Protein AF-A0A933FD52-F1 (afdb_monomer)

Mean predicted aligned error: 8.02 Å

Structure (mmCIF, N/CA/C/O backbone):
data_AF-A0A933FD52-F1
#
_entry.id   AF-A0A933FD52-F1
#
loop_
_atom_site.group_PDB
_atom_site.id
_atom_site.type_symbol
_atom_site.label_atom_id
_atom_site.label_alt_id
_atom_site.label_comp_id
_atom_site.label_asym_id
_atom_site.label_entity_id
_atom_site.label_seq_id
_atom_site.pdbx_PDB_ins_code
_atom_site.Cartn_x
_atom_site.Cartn_y
_atom_site.Cartn_z
_atom_site.occupancy
_atom_site.B_iso_or_equiv
_atom_site.auth_seq_id
_atom_site.auth_comp_id
_atom_site.auth_asym_id
_atom_site.auth_atom_id
_atom_site.pdbx_PDB_model_num
ATOM 1 N N . GLN A 1 1 ? -28.818 7.961 -0.096 1.00 90.31 1 GLN A N 1
ATOM 2 C CA . GLN A 1 1 ? -28.043 6.710 -0.164 1.00 90.31 1 GLN A CA 1
ATOM 3 C C . GLN A 1 1 ? -26.718 6.831 0.591 1.00 90.31 1 GLN A C 1
ATOM 5 O O . GLN A 1 1 ? -26.741 6.512 1.767 1.00 90.31 1 GLN A O 1
ATOM 10 N N . ILE A 1 2 ? -25.639 7.417 0.041 1.00 95.81 2 ILE A N 1
ATOM 11 C CA . ILE A 1 2 ? -24.339 7.556 0.753 1.00 95.81 2 ILE A CA 1
ATOM 12 C C . ILE A 1 2 ? -24.470 8.200 2.143 1.00 95.81 2 ILE A C 1
ATOM 14 O O . ILE A 1 2 ? -24.023 7.631 3.127 1.00 95.81 2 ILE A O 1
ATOM 18 N N . LEU A 1 3 ? -25.159 9.338 2.279 1.00 97.31 3 LEU A N 1
ATOM 19 C CA . LEU A 1 3 ? -25.301 9.985 3.596 1.00 97.31 3 LEU A CA 1
ATOM 20 C C . LEU A 1 3 ? -25.997 9.091 4.636 1.00 97.31 3 LEU A C 1
ATOM 22 O O . LEU A 1 3 ? -25.670 9.156 5.815 1.00 97.31 3 LEU A O 1
ATOM 26 N N . GLN A 1 4 ? -26.932 8.245 4.200 1.00 97.50 4 GLN A N 1
ATOM 27 C CA . GLN A 1 4 ? -27.626 7.301 5.079 1.00 97.50 4 GLN A CA 1
ATOM 28 C C . GLN A 1 4 ? -26.711 6.137 5.466 1.00 97.50 4 GLN A C 1
ATOM 30 O O . GLN A 1 4 ? -26.714 5.730 6.621 1.00 97.50 4 GLN A O 1
ATOM 35 N N . GLU A 1 5 ? -25.897 5.643 4.531 1.00 97.38 5 GLU A N 1
ATOM 36 C CA . GLU A 1 5 ? -24.882 4.618 4.796 1.00 97.38 5 GLU A CA 1
ATOM 37 C C . GLU A 1 5 ? -23.852 5.120 5.814 1.00 97.38 5 GLU A C 1
ATOM 39 O O . GLU A 1 5 ? -23.593 4.450 6.810 1.00 97.38 5 GLU A O 1
ATOM 44 N N . TYR A 1 6 ? -23.332 6.337 5.633 1.00 97.38 6 TYR A N 1
ATOM 45 C CA . TYR A 1 6 ? -22.403 6.947 6.586 1.00 97.38 6 TYR A CA 1
ATOM 46 C C . TYR A 1 6 ? -23.059 7.220 7.941 1.00 97.38 6 TYR A C 1
ATOM 48 O O . TYR A 1 6 ? -22.447 6.944 8.969 1.00 97.38 6 TYR A O 1
ATOM 56 N N . ALA A 1 7 ? -24.302 7.709 7.969 1.00 97.81 7 ALA A N 1
ATOM 57 C CA . ALA A 1 7 ? -25.032 7.900 9.221 1.00 97.81 7 ALA A CA 1
ATOM 58 C C . ALA A 1 7 ? -25.222 6.572 9.972 1.00 97.81 7 ALA A C 1
ATOM 60 O O . ALA A 1 7 ? -25.000 6.516 11.181 1.00 97.81 7 ALA A O 1
ATOM 61 N N . LEU A 1 8 ? -25.567 5.495 9.259 1.00 97.75 8 LEU A N 1
ATOM 62 C CA . LEU A 1 8 ? -25.697 4.156 9.829 1.00 97.75 8 LEU A CA 1
ATOM 63 C C . LEU A 1 8 ? -24.354 3.633 10.357 1.00 97.75 8 LEU A C 1
ATOM 65 O O . LEU A 1 8 ? -24.294 3.145 11.482 1.00 97.75 8 LEU A O 1
ATOM 69 N N . LEU A 1 9 ? -23.272 3.768 9.587 1.00 97.06 9 LEU A N 1
ATOM 70 C CA . LEU A 1 9 ? -21.931 3.354 10.011 1.00 97.06 9 LEU A CA 1
ATOM 71 C C . LEU A 1 9 ? -21.472 4.113 11.258 1.00 97.06 9 LEU A C 1
ATOM 73 O O . LEU A 1 9 ? -20.986 3.494 12.202 1.00 97.06 9 LEU A O 1
ATOM 77 N N . ILE A 1 10 ? -21.671 5.432 11.296 1.00 97.38 10 ILE A N 1
ATOM 78 C CA . ILE A 1 10 ? -21.353 6.262 12.463 1.00 97.38 10 ILE A CA 1
ATOM 79 C C . ILE A 1 10 ? -22.179 5.820 13.672 1.00 97.38 10 ILE A C 1
ATOM 81 O O . ILE A 1 10 ? -21.624 5.685 14.760 1.00 97.38 10 ILE A O 1
ATOM 85 N N . ALA A 1 11 ? -23.475 5.553 13.494 1.00 97.75 11 ALA A N 1
ATOM 86 C CA . ALA A 1 11 ? -24.337 5.085 14.576 1.00 97.75 11 ALA A CA 1
ATOM 87 C C . ALA A 1 11 ? -23.877 3.726 15.130 1.00 97.75 11 ALA A C 1
ATOM 89 O O . ALA A 1 11 ? -23.787 3.563 16.345 1.00 97.75 11 ALA A O 1
ATOM 90 N N . ILE A 1 12 ? -23.528 2.772 14.259 1.00 96.75 12 ILE A N 1
ATOM 91 C CA . ILE A 1 12 ? -23.026 1.448 14.658 1.00 96.75 12 ILE A CA 1
ATOM 92 C C . ILE A 1 12 ? -21.689 1.577 15.393 1.00 96.75 12 ILE A C 1
ATOM 94 O O . ILE A 1 12 ? -21.542 1.049 16.495 1.00 96.75 12 ILE A O 1
ATOM 98 N N . ILE A 1 13 ? -20.723 2.298 14.816 1.00 94.81 13 ILE A N 1
ATOM 99 C CA . ILE A 1 13 ? -19.400 2.498 15.422 1.00 94.81 13 ILE A CA 1
ATOM 100 C C . ILE A 1 13 ? -19.536 3.215 16.768 1.00 94.81 13 ILE A C 1
ATOM 102 O O . ILE A 1 13 ? -18.923 2.796 17.746 1.00 94.81 13 ILE A O 1
ATOM 106 N N . GLY A 1 14 ? -20.371 4.255 16.839 1.00 95.62 14 GLY A N 1
ATOM 107 C CA . GLY A 1 14 ? -20.645 4.997 18.066 1.00 95.62 14 GLY A CA 1
ATOM 108 C C . GLY A 1 14 ? -21.283 4.130 19.150 1.00 95.62 14 GLY A C 1
ATOM 109 O O . GLY A 1 14 ? -20.853 4.186 20.299 1.00 95.62 14 GLY A O 1
ATOM 110 N N . ALA A 1 15 ? -22.251 3.281 18.793 1.00 95.88 15 ALA A N 1
ATOM 111 C CA . ALA A 1 15 ? -22.880 2.350 19.727 1.00 95.88 15 ALA A CA 1
ATOM 112 C C . ALA A 1 15 ? -21.881 1.316 20.267 1.00 95.88 15 ALA A C 1
ATOM 114 O O . ALA A 1 15 ? -21.815 1.101 21.474 1.00 95.88 15 ALA A O 1
ATOM 115 N N . VAL A 1 16 ? -21.058 0.717 19.398 1.00 93.00 16 VAL A N 1
ATOM 116 C CA . VAL A 1 16 ? -19.999 -0.219 19.816 1.00 93.00 16 VAL A CA 1
ATOM 117 C C . VAL A 1 16 ? -18.982 0.479 20.719 1.00 93.00 16 VAL A C 1
ATOM 119 O O . VAL A 1 16 ? -18.606 -0.065 21.756 1.00 93.00 16 VAL A O 1
ATOM 122 N N . ALA A 1 17 ? -18.568 1.697 20.365 1.00 94.12 17 ALA A N 1
ATOM 123 C CA . ALA A 1 17 ? -17.621 2.470 21.158 1.00 94.12 17 ALA A CA 1
ATOM 124 C C . ALA A 1 17 ? -18.180 2.835 22.541 1.00 94.12 17 ALA A C 1
ATOM 126 O O . ALA A 1 17 ? -17.458 2.739 23.527 1.00 94.12 17 ALA A O 1
ATOM 127 N N . ALA A 1 18 ? -19.466 3.186 22.640 1.00 95.25 18 ALA A N 1
ATOM 128 C CA . ALA A 1 18 ? -20.113 3.520 23.910 1.00 95.25 18 ALA A CA 1
ATOM 129 C C . ALA A 1 18 ? -20.199 2.334 24.889 1.00 95.25 18 ALA A C 1
ATOM 131 O O . ALA A 1 18 ? -20.282 2.543 26.098 1.00 95.25 18 ALA A O 1
ATOM 132 N N . LEU A 1 19 ? -20.173 1.098 24.380 1.00 95.50 19 LEU A N 1
ATOM 133 C CA . LEU A 1 19 ? -20.205 -0.126 25.188 1.00 95.50 19 LEU A CA 1
ATOM 134 C C . LEU A 1 19 ? -18.807 -0.616 25.600 1.00 95.50 19 LEU A C 1
ATOM 136 O O . LEU A 1 19 ? -18.690 -1.471 26.478 1.00 95.50 19 LEU A O 1
ATOM 140 N N . ALA A 1 20 ? -17.745 -0.104 24.974 1.00 94.94 20 ALA A N 1
ATOM 141 C CA . ALA A 1 20 ? -16.377 -0.534 25.225 1.00 94.94 20 ALA A CA 1
ATOM 142 C C . ALA A 1 20 ? -15.689 0.354 26.282 1.00 94.94 20 ALA A C 1
ATOM 144 O O . ALA A 1 20 ? -15.811 1.580 26.240 1.00 94.94 20 ALA A O 1
ATOM 145 N N . PRO A 1 21 ? -14.887 -0.218 27.201 1.00 96.75 21 PRO A N 1
ATOM 146 C CA . PRO A 1 21 ? -14.047 0.581 28.085 1.00 96.75 21 PRO A CA 1
ATOM 147 C C . PRO A 1 21 ? -13.081 1.457 27.283 1.00 96.75 21 PRO A C 1
ATOM 149 O O . PRO A 1 21 ? -12.473 0.999 26.312 1.00 96.75 21 PRO A O 1
ATOM 152 N N . PHE A 1 22 ? -12.860 2.696 27.730 1.00 95.12 22 PHE A N 1
ATOM 153 C CA . PHE A 1 22 ? -11.949 3.618 27.046 1.00 95.12 22 PHE A CA 1
ATOM 154 C C . PHE A 1 22 ? -10.532 3.048 26.885 1.00 95.12 22 PHE A C 1
ATOM 156 O O . PHE A 1 22 ? -9.900 3.254 25.854 1.00 95.12 22 PHE A O 1
ATOM 163 N N . SER A 1 23 ? -10.042 2.277 27.859 1.00 96.75 23 SER A N 1
ATOM 164 C CA . SER A 1 23 ? -8.740 1.605 27.767 1.00 96.75 23 SER A CA 1
ATOM 165 C C . SER A 1 23 ? -8.668 0.613 26.601 1.00 96.75 23 SER A C 1
ATOM 167 O O . SER A 1 23 ? -7.638 0.536 25.932 1.00 96.75 23 SER A O 1
ATOM 169 N N . VAL A 1 24 ? -9.759 -0.101 26.308 1.00 96.06 24 VAL A N 1
ATOM 170 C CA . VAL A 1 24 ? -9.851 -1.025 25.168 1.00 96.06 24 VAL A CA 1
ATOM 171 C C . VAL A 1 24 ? -9.877 -0.238 23.863 1.00 96.06 24 VAL A C 1
ATOM 173 O O . VAL A 1 24 ? -9.103 -0.543 22.958 1.00 96.06 24 VAL A O 1
ATOM 176 N N . LEU A 1 25 ? -10.687 0.825 23.784 1.00 95.31 25 LEU A N 1
ATOM 177 C CA . LEU A 1 25 ? -10.697 1.716 22.619 1.00 95.31 25 LEU A CA 1
ATOM 178 C C . LEU A 1 25 ? -9.311 2.303 22.351 1.00 95.31 25 LEU A C 1
ATOM 180 O O . LEU A 1 25 ? -8.841 2.297 21.217 1.00 95.31 25 LEU A O 1
ATOM 184 N N . LEU A 1 26 ? -8.622 2.762 23.393 1.00 95.56 26 LEU A N 1
ATOM 185 C CA . LEU A 1 26 ? -7.299 3.353 23.267 1.00 95.56 26 LEU A CA 1
ATOM 186 C C . LEU A 1 26 ? -6.264 2.342 22.756 1.00 95.56 26 LEU A C 1
ATOM 188 O O . LEU A 1 26 ? -5.531 2.638 21.815 1.00 95.56 26 LEU A O 1
ATOM 192 N N . THR A 1 27 ? -6.206 1.154 23.360 1.00 96.38 27 THR A N 1
ATOM 193 C CA . THR A 1 27 ? -5.134 0.172 23.115 1.00 96.38 27 THR A CA 1
ATOM 194 C C . THR A 1 27 ? -5.357 -0.714 21.895 1.00 96.38 27 THR A C 1
ATOM 196 O O . THR A 1 27 ? -4.389 -1.061 21.225 1.00 96.38 27 THR A O 1
ATOM 199 N N . VAL A 1 28 ? -6.606 -1.063 21.582 1.00 94.50 28 VAL A N 1
ATOM 200 C CA . VAL A 1 28 ? -6.944 -1.975 20.477 1.00 94.50 28 VAL A CA 1
ATOM 201 C C . VAL A 1 28 ? -7.359 -1.216 19.219 1.00 94.50 28 VAL A C 1
ATOM 203 O O . VAL A 1 28 ? -7.175 -1.723 18.116 1.00 94.50 28 VAL A O 1
ATOM 206 N N . TRP A 1 29 ? -7.884 0.005 19.356 1.00 92.94 29 TRP A N 1
ATOM 207 C CA . TRP A 1 29 ? -8.371 0.776 18.213 1.00 92.94 29 TRP A CA 1
ATOM 208 C C . TRP A 1 29 ? -7.499 1.992 17.919 1.00 92.94 29 TRP A C 1
ATOM 210 O O . TRP A 1 29 ? -6.859 2.043 16.873 1.00 92.94 29 TRP A O 1
ATOM 220 N N . ILE A 1 30 ? -7.451 2.970 18.825 1.00 94.44 30 ILE A N 1
ATOM 221 C CA . ILE A 1 30 ? -6.856 4.285 18.553 1.00 94.44 30 ILE A CA 1
ATOM 222 C C . ILE A 1 30 ? -5.352 4.162 18.296 1.00 94.44 30 ILE A C 1
ATOM 224 O O . ILE A 1 30 ? -4.871 4.638 17.270 1.00 94.44 30 ILE A O 1
ATOM 228 N N . LEU A 1 31 ? -4.602 3.507 19.189 1.00 96.31 31 LEU A N 1
ATOM 229 C CA . LEU A 1 31 ? -3.154 3.361 19.028 1.00 96.31 31 LEU A CA 1
ATOM 230 C C . LEU A 1 31 ? -2.787 2.557 17.765 1.00 96.31 31 LEU A C 1
ATOM 232 O O . LEU A 1 31 ? -2.002 3.073 16.964 1.00 96.31 31 LEU A O 1
ATOM 236 N N . PRO A 1 32 ? -3.367 1.367 17.501 1.00 95.25 32 PRO A N 1
ATOM 237 C CA . PRO A 1 32 ? -3.116 0.650 16.253 1.00 95.25 32 PRO A CA 1
ATOM 238 C C . PRO A 1 32 ? -3.502 1.446 15.006 1.00 95.25 32 PRO A C 1
ATOM 240 O O . PRO A 1 32 ? -2.771 1.402 14.021 1.00 95.25 32 PRO A O 1
ATOM 243 N N . LEU A 1 33 ? -4.595 2.215 15.045 1.00 94.88 33 LEU A N 1
ATOM 244 C CA . LEU A 1 33 ? -5.022 3.053 13.925 1.00 94.88 33 LEU A CA 1
ATOM 245 C C . LEU A 1 33 ? -4.015 4.169 13.630 1.00 94.88 33 LEU A C 1
ATOM 247 O O . LEU A 1 33 ? -3.681 4.384 12.468 1.00 94.88 33 LEU A O 1
ATOM 251 N N . LEU A 1 34 ? -3.483 4.841 14.654 1.00 95.44 34 LEU A N 1
ATOM 252 C CA . LEU A 1 34 ? -2.444 5.858 14.471 1.00 95.44 34 LEU A CA 1
ATOM 253 C C . LEU A 1 34 ? -1.182 5.266 13.839 1.00 95.44 34 LEU A C 1
ATOM 255 O O . LEU A 1 34 ? -0.624 5.859 12.915 1.00 95.44 34 LEU A O 1
ATOM 259 N N . VAL A 1 35 ? -0.765 4.085 14.300 1.00 94.00 35 VAL A N 1
ATOM 260 C CA . VAL A 1 35 ? 0.390 3.364 13.753 1.00 94.00 35 VAL A CA 1
ATOM 261 C C . VAL A 1 35 ? 0.130 2.950 12.301 1.00 94.00 35 VAL A C 1
ATOM 263 O O . VAL A 1 35 ? 0.918 3.283 11.416 1.00 94.00 35 VAL A O 1
ATOM 266 N N . ALA A 1 36 ? -0.997 2.289 12.027 1.00 91.81 36 ALA A N 1
ATOM 267 C CA . ALA A 1 36 ? -1.386 1.853 10.686 1.00 91.81 36 ALA A CA 1
ATOM 268 C C . ALA A 1 36 ? -1.526 3.027 9.703 1.00 91.81 36 ALA A C 1
ATOM 270 O O . ALA A 1 36 ? -1.132 2.908 8.540 1.00 91.81 36 ALA A O 1
ATOM 271 N N . ALA A 1 37 ? -2.021 4.178 10.168 1.00 93.94 37 ALA A N 1
ATOM 272 C CA . ALA A 1 37 ? -2.092 5.398 9.374 1.00 93.94 37 ALA A CA 1
ATOM 273 C C . ALA A 1 37 ? -0.698 5.869 8.937 1.00 93.94 37 ALA A C 1
ATOM 275 O O . ALA A 1 37 ? -0.510 6.190 7.765 1.00 93.94 37 ALA A O 1
ATOM 276 N N . GLN A 1 38 ? 0.307 5.836 9.823 1.00 92.44 38 GLN A N 1
ATOM 277 C CA . GLN A 1 38 ? 1.670 6.224 9.439 1.00 92.44 38 GLN A CA 1
ATOM 278 C C . GLN A 1 38 ? 2.281 5.256 8.424 1.00 92.44 38 GLN A C 1
ATOM 280 O O . GLN A 1 38 ? 2.868 5.700 7.438 1.00 92.44 38 GLN A O 1
ATOM 285 N N . PHE A 1 39 ? 2.096 3.945 8.604 1.00 90.38 39 PHE A N 1
ATOM 286 C CA . PHE A 1 39 ? 2.547 2.958 7.616 1.00 90.38 39 PHE A CA 1
ATOM 287 C C . PHE A 1 39 ? 1.874 3.161 6.255 1.00 90.38 39 PHE A C 1
ATOM 289 O O . PHE A 1 39 ? 2.538 3.092 5.223 1.00 90.38 39 PHE A O 1
ATOM 296 N N . THR A 1 40 ? 0.577 3.471 6.248 1.00 91.25 40 THR A N 1
ATOM 297 C CA . THR A 1 40 ? -0.175 3.755 5.018 1.00 91.25 40 THR A CA 1
ATOM 298 C C . THR A 1 40 ? 0.316 5.033 4.340 1.00 91.25 40 THR A C 1
ATOM 300 O O . THR A 1 40 ? 0.471 5.044 3.122 1.00 91.25 40 THR A O 1
ATOM 303 N N . ASN A 1 41 ? 0.631 6.079 5.107 1.00 92.62 41 ASN A N 1
ATOM 304 C CA . ASN A 1 41 ? 1.180 7.329 4.578 1.00 92.62 41 ASN A CA 1
ATOM 305 C C . ASN A 1 41 ? 2.574 7.134 3.974 1.00 92.62 41 ASN A C 1
ATOM 307 O O . ASN A 1 41 ? 2.826 7.595 2.864 1.00 92.62 41 ASN A O 1
ATOM 311 N N . VAL A 1 42 ? 3.468 6.419 4.668 1.00 91.50 42 VAL A N 1
ATOM 312 C CA . VAL A 1 42 ? 4.799 6.072 4.141 1.00 91.50 42 VAL A CA 1
ATOM 313 C C . VAL A 1 42 ? 4.669 5.273 2.850 1.00 91.50 42 VAL A C 1
ATOM 315 O O . VAL A 1 42 ? 5.366 5.559 1.878 1.00 91.50 42 VAL A O 1
ATOM 318 N N . ARG A 1 43 ? 3.755 4.299 2.826 1.00 93.31 43 ARG A N 1
ATOM 319 C CA . ARG A 1 43 ? 3.473 3.493 1.643 1.00 93.31 43 ARG A CA 1
ATOM 320 C C . ARG A 1 43 ? 2.986 4.358 0.479 1.00 93.31 43 ARG A C 1
ATOM 322 O O . ARG A 1 43 ? 3.589 4.326 -0.587 1.00 93.31 43 ARG A O 1
ATOM 329 N N . GLY A 1 44 ? 1.954 5.170 0.707 1.00 93.56 44 GLY A N 1
ATOM 330 C CA . GLY A 1 44 ? 1.391 6.062 -0.306 1.00 93.56 44 GLY A CA 1
ATOM 331 C C . GLY A 1 44 ? 2.421 7.051 -0.848 1.00 93.56 44 GLY A C 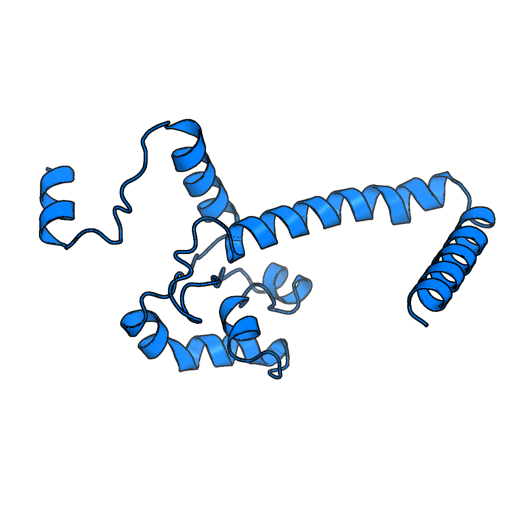1
ATOM 332 O O . GLY A 1 44 ? 2.515 7.235 -2.058 1.00 93.56 44 GLY A O 1
ATOM 333 N N . LEU A 1 45 ? 3.258 7.622 0.023 1.00 93.81 45 LEU A N 1
ATOM 334 C CA . LEU A 1 45 ? 4.352 8.494 -0.395 1.00 93.81 45 LEU A CA 1
ATOM 335 C C . LEU A 1 45 ? 5.401 7.742 -1.223 1.00 93.81 45 LEU A C 1
ATOM 337 O O . LEU A 1 45 ? 5.868 8.276 -2.219 1.00 93.81 45 LEU A O 1
ATOM 341 N N . ALA A 1 46 ? 5.773 6.519 -0.850 1.00 93.25 46 ALA A N 1
ATOM 342 C CA . ALA A 1 46 ? 6.748 5.741 -1.612 1.00 93.25 46 ALA A CA 1
ATOM 343 C C . ALA A 1 46 ? 6.232 5.318 -2.991 1.00 93.25 46 ALA A C 1
ATOM 345 O O . ALA A 1 46 ? 6.991 5.310 -3.960 1.00 93.25 46 ALA A O 1
ATOM 346 N N . GLU A 1 47 ? 4.948 4.988 -3.086 1.00 95.19 47 GLU A N 1
ATOM 347 C CA . GLU A 1 47 ? 4.328 4.440 -4.294 1.00 95.19 47 GLU A CA 1
ATOM 348 C C . GLU A 1 47 ? 3.860 5.524 -5.274 1.00 95.19 47 GLU A C 1
ATOM 350 O O . GLU A 1 47 ? 3.811 5.262 -6.472 1.00 95.19 47 GLU A O 1
ATOM 355 N N . HIS A 1 48 ? 3.572 6.739 -4.795 1.00 93.69 48 HIS A N 1
ATOM 356 C CA . HIS A 1 48 ? 3.083 7.851 -5.629 1.00 93.69 48 HIS A CA 1
ATOM 357 C C . HIS A 1 48 ? 3.953 9.106 -5.580 1.00 93.69 48 HIS A C 1
ATOM 359 O O . HIS A 1 48 ? 3.903 9.936 -6.484 1.00 93.69 48 HIS A O 1
ATOM 365 N N . GLY A 1 49 ? 4.773 9.272 -4.546 1.00 87.62 49 GLY A N 1
ATOM 366 C CA . GLY A 1 49 ? 5.635 10.438 -4.393 1.00 87.62 49 GLY A CA 1
ATOM 367 C C . GLY A 1 49 ? 6.774 10.448 -5.407 1.00 87.62 49 GLY A C 1
ATOM 368 O O . GLY A 1 49 ? 7.409 9.420 -5.673 1.00 87.62 49 GLY A O 1
ATOM 369 N N . LEU A 1 50 ? 7.056 11.639 -5.946 1.00 82.88 50 LEU A N 1
ATOM 370 C CA . LEU A 1 50 ? 8.108 11.865 -6.946 1.00 82.88 50 LEU A CA 1
ATOM 371 C C . LEU A 1 50 ? 7.980 10.911 -8.150 1.00 82.88 50 LEU A C 1
ATOM 373 O O . LEU A 1 50 ? 8.974 10.403 -8.667 1.00 82.88 50 LEU A O 1
ATOM 377 N N . THR A 1 51 ? 6.749 10.579 -8.530 1.00 85.12 51 THR A N 1
ATOM 378 C CA . THR A 1 51 ? 6.450 9.848 -9.761 1.00 85.12 51 THR A CA 1
ATOM 379 C C . THR A 1 51 ? 6.269 10.855 -10.897 1.00 85.12 51 THR A C 1
ATOM 381 O O . THR A 1 51 ? 5.843 11.987 -10.664 1.00 85.12 51 THR A O 1
ATOM 384 N N . ALA A 1 52 ? 6.652 10.482 -12.120 1.00 80.12 52 ALA A N 1
ATOM 385 C CA . ALA A 1 52 ? 6.617 11.405 -13.255 1.00 80.12 52 ALA A CA 1
ATOM 386 C C . ALA A 1 52 ? 5.183 11.643 -13.762 1.00 80.12 52 ALA A C 1
ATOM 388 O O . ALA A 1 52 ? 4.870 12.719 -14.264 1.00 80.12 52 ALA A O 1
ATOM 389 N N . GLY A 1 53 ? 4.299 10.648 -13.612 1.00 85.31 53 GLY A N 1
ATOM 390 C CA . GLY A 1 53 ? 2.874 10.786 -13.920 1.00 85.31 53 GLY A CA 1
ATOM 391 C C . GLY A 1 53 ? 2.547 11.020 -15.395 1.00 85.31 53 GLY A C 1
ATOM 392 O O . GLY A 1 53 ? 1.452 11.480 -15.702 1.00 85.31 53 GLY A O 1
ATOM 393 N N . HIS A 1 54 ? 3.472 10.732 -16.314 1.00 86.31 54 HIS A N 1
ATOM 394 C CA . HIS A 1 54 ? 3.281 10.982 -17.747 1.00 86.31 54 HIS A CA 1
ATOM 395 C C . HIS A 1 54 ? 2.444 9.903 -18.444 1.00 86.31 54 HIS A C 1
ATOM 397 O O . HIS A 1 54 ? 1.855 10.163 -19.489 1.00 86.31 54 HIS A O 1
ATOM 403 N N . ASN A 1 55 ? 2.412 8.694 -17.884 1.00 90.31 55 ASN A N 1
ATOM 404 C CA . ASN A 1 55 ? 1.658 7.547 -18.385 1.00 90.31 55 ASN A CA 1
ATOM 405 C C . ASN A 1 55 ? 1.322 6.583 -17.233 1.00 90.31 55 ASN A C 1
ATOM 407 O O . ASN A 1 55 ? 1.779 6.754 -16.100 1.00 90.31 55 ASN A O 1
ATOM 411 N N . GLU A 1 56 ? 0.565 5.534 -17.532 1.00 92.00 56 GLU A N 1
ATOM 412 C CA . GLU A 1 56 ? 0.136 4.512 -16.577 1.00 92.00 56 GLU A CA 1
ATOM 413 C C . GLU A 1 56 ? 1.297 3.765 -15.894 1.00 92.00 56 GLU A C 1
ATOM 415 O O . GLU A 1 56 ? 1.174 3.378 -14.734 1.00 92.00 56 GLU A O 1
ATOM 420 N N . PHE A 1 57 ? 2.453 3.635 -16.557 1.00 92.75 57 PHE A N 1
ATOM 421 C CA . PHE A 1 57 ? 3.660 2.990 -16.017 1.00 92.75 57 PHE A CA 1
ATOM 422 C C . PHE A 1 57 ? 4.485 3.886 -15.085 1.00 92.75 57 PHE A C 1
ATOM 424 O O . PHE A 1 57 ? 5.360 3.405 -14.365 1.00 92.75 57 PHE A O 1
ATOM 431 N N . THR A 1 58 ? 4.231 5.194 -15.110 1.00 91.88 58 THR A N 1
ATOM 432 C CA . THR A 1 58 ? 5.006 6.207 -14.379 1.00 91.88 58 THR A CA 1
ATOM 433 C C . THR A 1 58 ? 4.164 7.013 -13.399 1.00 91.88 58 THR A C 1
ATOM 435 O O . THR A 1 58 ? 4.718 7.856 -12.698 1.00 91.88 58 THR A O 1
ATOM 438 N N . ALA A 1 59 ? 2.853 6.765 -13.332 1.00 90.69 59 ALA A N 1
ATOM 439 C CA . ALA A 1 59 ? 1.931 7.377 -12.374 1.00 90.69 59 ALA A CA 1
ATOM 440 C C . ALA A 1 59 ? 2.018 6.766 -10.971 1.00 90.69 59 ALA A C 1
ATOM 442 O O . ALA A 1 59 ? 1.636 7.402 -9.995 1.00 90.69 59 ALA A O 1
ATOM 443 N N . SER A 1 60 ? 2.531 5.542 -10.864 1.00 95.38 60 SER A N 1
ATOM 444 C CA . SER A 1 60 ? 2.782 4.876 -9.590 1.00 95.38 60 SER A CA 1
ATOM 445 C C . SER A 1 60 ? 4.049 4.024 -9.674 1.00 95.38 60 SER A C 1
ATOM 447 O O . SER A 1 60 ? 4.698 3.945 -10.720 1.00 95.38 60 SER A O 1
ATOM 449 N N . ARG A 1 61 ? 4.446 3.428 -8.552 1.00 94.19 61 ARG A N 1
ATOM 450 C CA . ARG A 1 61 ? 5.707 2.702 -8.394 1.00 94.19 61 ARG A CA 1
ATOM 451 C C . ARG A 1 61 ? 5.510 1.409 -7.613 1.00 94.19 61 ARG A C 1
ATOM 453 O O . ARG A 1 61 ? 4.799 1.379 -6.613 1.00 94.19 61 ARG A O 1
ATOM 460 N N . THR A 1 62 ? 6.264 0.386 -7.999 1.00 96.12 62 THR A N 1
ATOM 461 C CA . THR A 1 62 ? 6.467 -0.837 -7.206 1.00 96.12 62 THR A CA 1
ATOM 462 C C . THR A 1 62 ? 7.593 -0.634 -6.201 1.00 96.12 62 THR A C 1
ATOM 464 O O . THR A 1 62 ? 8.686 -0.184 -6.555 1.00 96.12 62 THR A O 1
ATOM 467 N N . VAL A 1 63 ? 7.365 -1.024 -4.948 1.00 95.75 63 VAL A N 1
ATOM 468 C CA . VAL A 1 63 ? 8.409 -1.139 -3.925 1.00 95.75 63 VAL A CA 1
ATOM 469 C C . VAL A 1 63 ? 8.568 -2.612 -3.569 1.00 95.75 63 VAL A C 1
ATOM 471 O O . VAL A 1 63 ? 7.807 -3.169 -2.783 1.00 95.75 63 VAL A O 1
ATOM 474 N N . VAL A 1 64 ? 9.562 -3.279 -4.148 1.00 92.75 64 VAL A N 1
ATOM 475 C CA . VAL A 1 64 ? 9.863 -4.678 -3.826 1.00 92.75 64 VAL A CA 1
ATOM 476 C C . VAL A 1 64 ? 10.332 -4.763 -2.373 1.00 92.75 64 VAL A C 1
ATOM 478 O O . VAL A 1 64 ? 11.137 -3.949 -1.917 1.00 92.75 64 VAL A O 1
ATOM 481 N N . SER A 1 65 ? 9.809 -5.743 -1.639 1.00 92.81 65 SER A N 1
ATOM 482 C CA . SER A 1 65 ? 10.082 -5.942 -0.216 1.00 92.81 65 SER A CA 1
ATOM 483 C C . SER A 1 65 ? 10.291 -7.425 0.107 1.00 92.81 65 SER A C 1
ATOM 485 O O . SER A 1 65 ? 10.211 -8.293 -0.762 1.00 92.81 65 SER A O 1
ATOM 487 N N . ASN A 1 66 ? 10.599 -7.729 1.367 1.00 92.81 66 ASN A N 1
ATOM 488 C CA . ASN A 1 66 ? 10.731 -9.108 1.831 1.00 92.81 66 ASN A CA 1
ATOM 489 C C . ASN A 1 66 ? 9.357 -9.789 1.979 1.00 92.81 66 ASN A C 1
ATOM 491 O O . ASN A 1 66 ? 8.331 -9.129 2.141 1.00 92.81 66 ASN A O 1
ATOM 495 N N . LYS A 1 67 ? 9.354 -11.130 2.003 1.00 93.00 67 LYS A N 1
ATOM 496 C CA . LYS A 1 67 ? 8.129 -11.948 2.052 1.00 93.00 67 LYS A CA 1
ATOM 497 C C . LYS A 1 67 ? 7.220 -11.644 3.246 1.00 93.00 67 LYS A C 1
ATOM 499 O O . LYS A 1 67 ? 6.011 -11.761 3.104 1.00 93.00 67 LYS A O 1
ATOM 504 N N . ILE A 1 68 ? 7.775 -11.260 4.398 1.00 94.19 68 ILE A N 1
ATOM 505 C CA . ILE A 1 68 ? 6.985 -10.952 5.600 1.00 94.19 68 ILE A CA 1
ATOM 506 C C . ILE A 1 68 ? 6.199 -9.663 5.370 1.00 94.19 68 ILE A C 1
ATOM 508 O O . ILE A 1 68 ? 4.979 -9.648 5.505 1.00 94.19 68 ILE A O 1
ATOM 512 N N . VAL A 1 69 ? 6.889 -8.595 4.966 1.00 91.69 69 VAL A N 1
ATOM 513 C CA . VAL A 1 69 ? 6.257 -7.301 4.681 1.00 91.69 69 VAL A CA 1
ATOM 514 C C . VAL A 1 69 ? 5.252 -7.437 3.541 1.00 91.69 69 VAL A C 1
ATOM 516 O O . VAL A 1 69 ? 4.114 -7.002 3.683 1.00 91.69 69 VAL A O 1
ATOM 519 N N . SER A 1 70 ? 5.637 -8.094 2.445 1.00 94.38 70 SER A N 1
ATOM 520 C CA . SER A 1 70 ? 4.743 -8.323 1.312 1.00 94.38 70 SER A CA 1
ATOM 521 C C . SER A 1 70 ? 3.513 -9.145 1.699 1.00 94.38 70 SER A C 1
ATOM 523 O O . SER A 1 70 ? 2.417 -8.809 1.270 1.00 94.38 70 SER A O 1
ATOM 525 N N . PHE A 1 71 ? 3.636 -10.152 2.569 1.00 95.06 71 PHE A N 1
ATOM 526 C CA . PHE A 1 71 ? 2.479 -10.904 3.060 1.00 95.06 71 PHE A CA 1
ATOM 527 C C . PHE A 1 71 ? 1.502 -10.020 3.847 1.00 95.06 71 PHE A C 1
ATOM 529 O O . PHE A 1 71 ? 0.316 -9.991 3.527 1.00 95.06 71 PHE A O 1
ATOM 536 N N . PHE A 1 72 ? 1.987 -9.247 4.826 1.00 92.31 72 PHE A N 1
ATOM 537 C CA . PHE A 1 72 ? 1.124 -8.361 5.621 1.00 92.31 72 PHE A CA 1
ATOM 538 C C . PHE A 1 72 ? 0.524 -7.210 4.807 1.00 92.31 72 PHE A C 1
ATOM 540 O O . PHE A 1 72 ? -0.558 -6.730 5.130 1.00 92.31 72 PHE A O 1
ATOM 547 N N . MET A 1 73 ? 1.189 -6.795 3.727 1.00 92.69 73 MET A N 1
ATOM 548 C CA . MET A 1 73 ? 0.650 -5.831 2.767 1.00 92.69 73 MET A CA 1
ATOM 549 C C . MET A 1 73 ? -0.249 -6.471 1.706 1.00 92.69 73 MET A C 1
ATOM 551 O O . MET A 1 73 ? -0.691 -5.764 0.805 1.00 92.69 73 MET A O 1
ATOM 555 N N . CYS A 1 74 ? -0.502 -7.784 1.767 1.00 95.69 74 CYS A N 1
ATOM 556 C CA . CYS A 1 74 ? -1.185 -8.524 0.706 1.00 95.69 74 CYS A CA 1
ATOM 557 C C . CYS A 1 74 ? -0.601 -8.161 -0.668 1.00 95.69 74 CYS A C 1
ATOM 559 O O . CYS A 1 74 ? -1.321 -7.717 -1.547 1.00 95.69 74 CYS A O 1
ATOM 561 N N . ASN A 1 75 ? 0.722 -8.230 -0.823 1.00 97.25 75 ASN A N 1
ATOM 562 C CA . ASN A 1 75 ? 1.482 -7.851 -2.019 1.00 97.25 75 ASN A CA 1
ATOM 563 C C . ASN A 1 75 ? 1.144 -6.470 -2.622 1.00 97.25 75 ASN A C 1
ATOM 565 O O . ASN A 1 75 ? 1.555 -6.196 -3.743 1.00 97.25 75 ASN A O 1
ATOM 569 N N . LEU A 1 76 ? 0.456 -5.560 -1.922 1.00 95.25 76 LEU A N 1
ATOM 570 C CA . LEU A 1 76 ? 0.118 -4.238 -2.469 1.00 95.25 76 LEU A CA 1
ATOM 571 C C . LEU A 1 76 ? 1.333 -3.321 -2.644 1.00 95.25 76 LEU A C 1
ATOM 573 O O . LEU A 1 76 ? 1.206 -2.276 -3.270 1.00 95.25 76 LEU A O 1
ATOM 577 N N . ASN A 1 77 ? 2.502 -3.736 -2.149 1.00 96.06 77 ASN A N 1
ATOM 578 C CA . ASN A 1 77 ? 3.791 -3.130 -2.474 1.00 96.06 77 ASN A CA 1
ATOM 579 C C . ASN A 1 77 ? 4.154 -3.288 -3.972 1.00 96.06 77 ASN A C 1
ATOM 581 O O . ASN A 1 77 ? 4.977 -2.536 -4.494 1.00 96.06 77 ASN A O 1
ATOM 585 N N . TYR A 1 78 ? 3.502 -4.224 -4.672 1.00 97.12 78 TYR A N 1
ATOM 586 C CA . TYR A 1 78 ? 3.387 -4.285 -6.132 1.00 97.12 78 TYR A CA 1
ATOM 587 C C . TYR A 1 78 ? 2.265 -3.353 -6.610 1.00 97.12 78 TYR A C 1
ATOM 589 O O . TYR A 1 78 ? 1.232 -3.770 -7.144 1.00 97.12 78 TYR A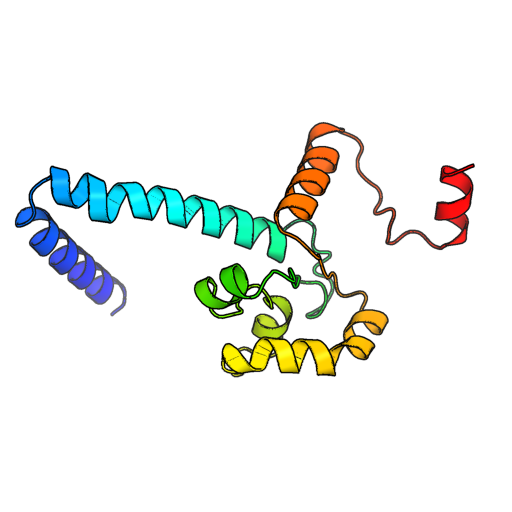 O 1
ATOM 597 N N . HIS A 1 79 ? 2.428 -2.067 -6.290 1.00 97.31 79 HIS A N 1
ATOM 598 C CA . HIS A 1 79 ? 1.365 -1.084 -6.444 1.00 97.31 79 HIS A CA 1
ATOM 599 C C . HIS A 1 79 ? 1.151 -0.680 -7.899 1.00 97.31 79 HIS A C 1
ATOM 601 O O . HIS A 1 79 ? 0.009 -0.487 -8.312 1.00 97.31 79 HIS A O 1
ATOM 607 N N . LEU A 1 80 ? 2.226 -0.601 -8.687 1.00 96.69 80 LEU A N 1
ATOM 608 C CA . LEU A 1 80 ? 2.117 -0.302 -10.110 1.00 96.69 80 LEU A CA 1
ATOM 609 C C . LEU A 1 80 ? 1.303 -1.378 -10.833 1.00 96.69 80 LEU A C 1
ATOM 611 O O . LEU A 1 80 ? 0.406 -1.069 -11.608 1.00 96.69 80 LEU A O 1
ATOM 615 N N . GLU A 1 81 ? 1.555 -2.646 -10.526 1.00 97.56 81 GLU A N 1
ATOM 616 C CA . GLU A 1 81 ? 0.828 -3.790 -11.070 1.00 97.56 81 GLU A CA 1
ATOM 617 C C . GLU A 1 81 ? -0.654 -3.728 -10.699 1.00 97.56 81 GLU A C 1
ATOM 619 O O . GLU A 1 81 ? -1.509 -4.012 -11.536 1.00 97.56 81 GLU A O 1
ATOM 624 N N . HIS A 1 82 ? -0.967 -3.315 -9.468 1.00 96.94 82 HIS A N 1
ATOM 625 C CA . HIS A 1 82 ? -2.344 -3.102 -9.034 1.00 96.94 82 HIS A CA 1
ATOM 626 C C . HIS A 1 82 ? -3.044 -1.985 -9.825 1.00 96.94 82 HIS A C 1
ATOM 628 O O . HIS A 1 82 ? -4.212 -2.143 -10.171 1.00 96.94 82 HIS A O 1
ATOM 634 N N . HIS A 1 83 ? -2.353 -0.887 -10.149 1.00 96.19 83 HIS A N 1
ATOM 635 C CA . HIS A 1 83 ? -2.917 0.184 -10.985 1.00 96.19 83 HIS A CA 1
ATOM 636 C C . HIS A 1 83 ? -3.109 -0.243 -12.438 1.00 96.19 83 HIS A C 1
ATOM 638 O O . HIS A 1 83 ? -4.143 0.059 -13.028 1.00 96.19 83 HIS A O 1
ATOM 644 N N . LEU A 1 84 ? -2.144 -0.968 -13.006 1.00 95.56 84 LEU A N 1
ATOM 645 C CA . LEU A 1 84 ? -2.236 -1.474 -14.377 1.00 95.56 84 LEU A CA 1
ATOM 646 C C . LEU A 1 84 ? -3.334 -2.540 -14.514 1.00 95.56 84 LEU A C 1
ATOM 648 O O . LEU A 1 84 ? -4.041 -2.586 -15.519 1.00 95.56 84 LEU A O 1
ATOM 652 N N . PHE A 1 85 ? -3.492 -3.391 -13.496 1.00 96.12 85 PHE A N 1
ATOM 653 C CA . PHE A 1 85 ? -4.380 -4.550 -13.529 1.00 96.12 85 PHE A CA 1
ATOM 654 C C . PHE A 1 85 ? -5.126 -4.744 -12.195 1.00 96.12 85 PHE A C 1
ATOM 656 O O . PHE A 1 85 ? -4.893 -5.728 -11.485 1.00 96.12 85 PHE A O 1
ATOM 663 N N . PRO A 1 86 ? -6.093 -3.870 -11.854 1.00 95.00 86 PRO A N 1
ATOM 664 C CA . PRO A 1 86 ? -6.781 -3.903 -10.557 1.00 95.00 86 PRO A CA 1
ATOM 665 C C . PRO A 1 86 ? -7.597 -5.181 -10.317 1.00 95.00 86 PRO A C 1
ATOM 667 O O . PRO A 1 86 ? -7.924 -5.502 -9.177 1.00 95.00 86 PRO A O 1
ATOM 670 N N . GLY A 1 87 ? -7.914 -5.929 -11.380 1.00 95.81 87 GLY A N 1
ATOM 671 C CA . GLY A 1 87 ? -8.597 -7.222 -11.299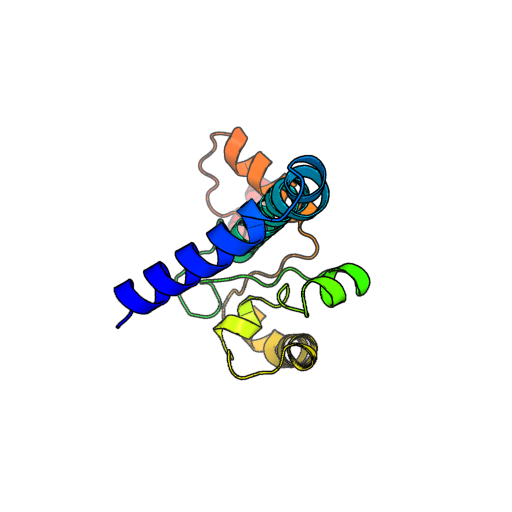 1.00 95.81 87 GLY A CA 1
ATOM 672 C C . GLY A 1 87 ? -7.694 -8.410 -10.946 1.00 95.81 87 GLY A C 1
ATOM 673 O O . GLY A 1 87 ? -8.211 -9.503 -10.713 1.00 95.81 87 GLY A O 1
ATOM 674 N N . ILE A 1 88 ? -6.365 -8.246 -10.913 1.00 94.44 88 ILE A N 1
ATOM 675 C CA . ILE A 1 88 ? -5.452 -9.332 -10.540 1.00 94.44 88 ILE A CA 1
ATOM 676 C C . ILE A 1 88 ? -5.500 -9.526 -9.020 1.00 94.44 88 ILE A C 1
ATOM 678 O O . ILE A 1 88 ? -5.275 -8.574 -8.268 1.00 94.44 88 ILE A O 1
ATOM 682 N N . PRO A 1 89 ? -5.756 -10.754 -8.530 1.00 96.69 89 PRO A N 1
ATOM 683 C CA . PRO A 1 89 ? -5.743 -11.004 -7.102 1.00 96.69 89 PRO A CA 1
ATOM 684 C C . PRO A 1 89 ? -4.331 -10.819 -6.552 1.00 96.69 89 PRO A C 1
ATOM 686 O O . PRO A 1 89 ? -3.338 -11.163 -7.192 1.00 96.69 89 PRO A O 1
ATOM 689 N N . TRP A 1 90 ? -4.247 -10.326 -5.323 1.00 96.69 90 TRP A N 1
ATOM 690 C CA . TRP A 1 90 ? -2.994 -9.879 -4.729 1.00 96.69 90 TRP A CA 1
ATOM 691 C C . TRP A 1 90 ? -1.851 -10.910 -4.744 1.00 96.69 90 TRP A C 1
ATOM 693 O O . TRP A 1 90 ? -0.685 -10.568 -4.937 1.00 96.69 90 TRP A O 1
ATOM 703 N N . TYR A 1 91 ? -2.159 -12.197 -4.589 1.00 96.38 91 TYR A N 1
ATOM 704 C CA . TYR A 1 91 ? -1.161 -13.270 -4.616 1.00 96.38 91 TYR A CA 1
ATOM 705 C C . TYR A 1 91 ? -0.517 -13.474 -6.001 1.00 96.38 91 TYR A C 1
ATOM 707 O O . TYR A 1 91 ? 0.559 -14.059 -6.081 1.00 96.38 91 TYR A O 1
ATOM 715 N N . ASN A 1 92 ? -1.128 -12.957 -7.073 1.00 98.00 92 ASN A N 1
ATOM 716 C CA . ASN A 1 92 ? -0.602 -12.996 -8.440 1.00 98.00 92 ASN A CA 1
ATOM 717 C C . ASN A 1 92 ? 0.153 -11.718 -8.846 1.00 98.00 92 ASN A C 1
ATOM 719 O O . ASN A 1 92 ? 0.781 -11.714 -9.903 1.00 98.00 92 ASN A O 1
ATOM 723 N N . LEU A 1 93 ? 0.142 -10.653 -8.035 1.00 97.44 93 LEU A N 1
ATOM 724 C CA . LEU A 1 93 ? 0.879 -9.420 -8.349 1.00 97.44 93 LEU A CA 1
ATOM 725 C C . LEU A 1 93 ? 2.399 -9.627 -8.500 1.00 97.44 93 LEU A C 1
ATOM 727 O O . LEU A 1 93 ? 2.957 -9.082 -9.448 1.00 97.44 93 LEU A O 1
ATOM 731 N N . PRO A 1 94 ? 3.081 -10.462 -7.685 1.00 96.94 94 PRO A N 1
ATOM 732 C CA . PRO A 1 94 ? 4.498 -10.756 -7.913 1.00 96.94 94 PRO A CA 1
ATOM 733 C C . PRO A 1 94 ? 4.753 -11.412 -9.276 1.00 96.94 94 PRO A C 1
ATOM 735 O O . PRO A 1 94 ? 5.726 -11.097 -9.950 1.00 96.94 94 PRO A O 1
ATOM 738 N N . LYS A 1 95 ? 3.841 -12.283 -9.725 1.00 96.94 95 LYS A N 1
ATOM 739 C CA . LYS A 1 95 ? 3.925 -12.899 -11.053 1.00 96.94 95 LYS A CA 1
ATOM 740 C C . LYS A 1 95 ? 3.709 -11.865 -12.162 1.00 96.94 95 LYS A C 1
ATOM 742 O O . LYS A 1 95 ? 4.393 -11.915 -13.175 1.00 96.94 95 LYS A O 1
ATOM 747 N N . ALA A 1 96 ? 2.774 -10.931 -11.982 1.00 95.19 96 ALA A N 1
ATOM 748 C CA . ALA A 1 96 ? 2.585 -9.828 -12.924 1.00 95.19 96 ALA A CA 1
ATOM 749 C C . ALA A 1 96 ? 3.855 -8.966 -13.029 1.00 95.19 96 ALA A C 1
ATOM 751 O O . ALA A 1 96 ? 4.285 -8.664 -14.137 1.00 95.19 96 ALA A O 1
ATOM 752 N N . HIS A 1 97 ? 4.496 -8.661 -11.897 1.00 95.81 97 HIS A N 1
ATOM 753 C CA . HIS A 1 97 ? 5.765 -7.933 -11.857 1.00 95.81 97 HIS A CA 1
ATOM 754 C C . HIS A 1 97 ? 6.855 -8.619 -12.687 1.00 95.81 97 HIS A C 1
ATOM 756 O O . HIS A 1 97 ? 7.547 -7.965 -13.463 1.00 95.81 97 HIS A O 1
ATOM 762 N N . GLU A 1 98 ? 7.007 -9.938 -12.552 1.00 96.12 98 GLU A N 1
ATOM 763 C CA . GLU A 1 98 ? 7.985 -10.716 -13.324 1.00 96.12 98 GLU A CA 1
ATOM 764 C C . GLU A 1 98 ? 7.708 -10.677 -14.834 1.00 96.12 98 GLU A C 1
ATOM 766 O O . GLU A 1 98 ? 8.642 -10.587 -15.626 1.00 96.12 98 GLU A O 1
ATOM 771 N N . LEU A 1 99 ? 6.435 -10.705 -15.237 1.00 96.06 99 LEU A N 1
ATOM 772 C CA . LEU A 1 99 ? 6.033 -10.718 -16.647 1.00 96.06 99 LEU A CA 1
ATOM 773 C C . LEU A 1 99 ? 6.170 -9.361 -17.350 1.00 96.06 99 LEU A C 1
ATOM 775 O O . LEU A 1 99 ? 6.182 -9.336 -18.574 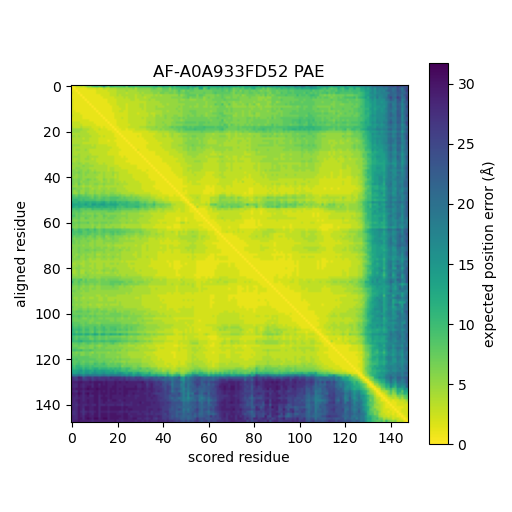1.00 96.06 99 LEU A O 1
ATOM 779 N N . LEU A 1 100 ? 6.260 -8.259 -16.601 1.00 92.69 100 LEU A N 1
ATOM 780 C CA . LEU A 1 100 ? 6.231 -6.888 -17.130 1.00 92.69 100 LEU A CA 1
ATOM 781 C C . LEU A 1 100 ? 7.603 -6.192 -17.126 1.00 92.69 100 LEU A C 1
ATOM 783 O O . LEU A 1 100 ? 7.693 -4.988 -17.364 1.00 92.69 100 LEU A O 1
ATOM 787 N N . GLN A 1 101 ? 8.688 -6.917 -16.826 1.00 91.62 101 GLN A N 1
ATOM 788 C CA . GLN A 1 101 ? 10.028 -6.323 -16.697 1.00 91.62 101 GLN A CA 1
ATOM 789 C C . GLN A 1 101 ? 10.487 -5.602 -17.975 1.00 91.62 101 GLN A C 1
ATOM 791 O O . GLN A 1 101 ? 11.117 -4.544 -17.894 1.00 91.62 101 GLN A O 1
ATOM 796 N N . GLU A 1 102 ? 10.160 -6.138 -19.154 1.00 91.75 102 GLU A N 1
ATOM 797 C CA . GLU A 1 102 ? 10.519 -5.519 -20.435 1.00 91.75 102 GLU A CA 1
ATOM 798 C C . GLU A 1 102 ? 9.709 -4.241 -20.703 1.00 91.75 102 GLU A C 1
ATOM 800 O O . GLU A 1 102 ? 10.245 -3.239 -21.180 1.00 91.75 102 GLU A O 1
ATOM 805 N N . GLU A 1 103 ? 8.417 -4.233 -20.377 1.00 91.38 103 GLU A N 1
ATOM 806 C CA . GLU A 1 103 ? 7.550 -3.054 -20.420 1.00 91.38 103 GLU A CA 1
ATOM 807 C C . GLU A 1 103 ? 8.053 -1.971 -19.465 1.00 91.38 103 GLU A C 1
ATOM 809 O O . GLU A 1 103 ? 8.119 -0.806 -19.847 1.00 91.38 103 GLU A O 1
ATOM 814 N N . TYR A 1 104 ? 8.480 -2.337 -18.255 1.00 90.94 104 TYR A N 1
ATOM 815 C CA . TYR A 1 104 ? 9.028 -1.387 -17.286 1.00 90.94 104 TYR A CA 1
ATOM 816 C C . TYR A 1 104 ? 10.269 -0.675 -17.811 1.00 90.94 104 TYR A C 1
ATOM 818 O O . TYR A 1 104 ? 10.358 0.551 -17.711 1.00 90.94 104 TYR A O 1
ATOM 826 N N . ALA A 1 105 ? 11.194 -1.424 -18.416 1.00 89.44 105 ALA A N 1
ATOM 827 C CA . ALA A 1 105 ? 12.398 -0.861 -19.014 1.00 89.44 105 ALA A CA 1
ATOM 828 C C . ALA A 1 105 ? 12.074 0.087 -20.181 1.00 89.44 105 ALA A C 1
ATOM 830 O O . ALA A 1 105 ? 12.687 1.147 -20.297 1.00 89.44 105 ALA A O 1
ATOM 831 N N . ARG A 1 106 ? 11.091 -0.266 -21.021 1.00 91.31 106 ARG A N 1
ATOM 832 C CA . ARG A 1 106 ? 10.669 0.554 -22.171 1.00 91.31 106 ARG A CA 1
ATOM 833 C C . ARG A 1 106 ? 9.911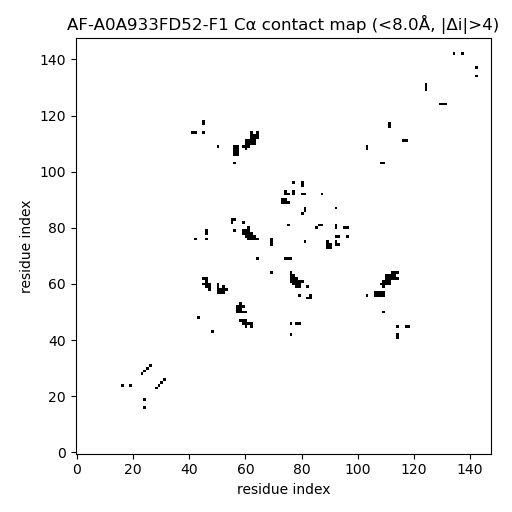 1.816 -21.766 1.00 91.31 106 ARG A C 1
ATOM 835 O O . ARG A 1 106 ? 10.101 2.858 -22.384 1.00 91.31 106 ARG A O 1
ATOM 842 N N . SER A 1 107 ? 9.069 1.725 -20.742 1.00 87.62 107 SER A N 1
ATOM 843 C CA . SER A 1 107 ? 8.170 2.807 -20.326 1.00 87.62 107 SER A CA 1
ATOM 844 C C . SER A 1 107 ? 8.771 3.738 -19.270 1.00 87.62 107 SER A C 1
ATOM 846 O O . SER A 1 107 ? 8.125 4.711 -18.882 1.00 87.62 107 SER A O 1
ATOM 848 N N . GLY A 1 108 ? 9.983 3.446 -18.785 1.00 86.88 108 GLY A N 1
ATOM 849 C CA . GLY A 1 108 ? 10.634 4.217 -17.724 1.00 86.88 108 GLY A CA 1
ATOM 850 C C . GLY A 1 108 ? 9.970 4.038 -16.357 1.00 86.88 108 GLY A C 1
ATOM 851 O O . GLY A 1 108 ? 9.981 4.960 -15.540 1.00 86.88 108 GLY A O 1
ATOM 852 N N . ALA A 1 109 ? 9.363 2.873 -16.107 1.00 88.56 109 ALA A N 1
ATOM 853 C CA . ALA A 1 109 ? 8.689 2.602 -14.846 1.00 88.56 109 ALA A CA 1
ATOM 854 C C . ALA A 1 109 ? 9.679 2.655 -13.675 1.00 88.56 109 ALA A C 1
ATOM 856 O O . ALA A 1 109 ? 10.815 2.179 -13.750 1.00 88.56 109 ALA A O 1
ATOM 857 N N . SER A 1 110 ? 9.235 3.223 -12.557 1.00 85.94 110 SER A N 1
ATOM 858 C CA . SER A 1 110 ? 10.055 3.309 -11.356 1.00 85.94 110 SER A CA 1
ATOM 859 C C . SER A 1 110 ? 9.834 2.076 -10.484 1.00 85.94 110 SER A C 1
ATOM 861 O O . SER A 1 110 ? 8.697 1.747 -10.152 1.00 85.94 110 SER A O 1
ATOM 863 N N . VAL A 1 111 ? 10.921 1.420 -10.069 1.00 91.00 111 VAL A N 1
ATOM 864 C CA . VAL A 1 111 ? 10.896 0.309 -9.107 1.00 91.00 111 VAL A CA 1
ATOM 865 C C . VAL A 1 111 ? 11.906 0.588 -7.998 1.00 91.00 111 VAL A C 1
ATOM 867 O O . VAL A 1 111 ? 13.089 0.810 -8.257 1.00 91.00 111 VAL A O 1
ATOM 870 N N . TYR A 1 112 ? 11.450 0.565 -6.747 1.00 91.06 112 TYR A N 1
ATOM 871 C CA . TYR A 1 112 ? 12.303 0.661 -5.562 1.00 91.06 112 TYR A CA 1
ATOM 872 C C . TYR A 1 112 ? 12.478 -0.707 -4.904 1.00 91.06 112 TYR A C 1
ATOM 874 O O . TYR A 1 112 ? 11.605 -1.565 -4.974 1.00 91.06 112 TYR A O 1
ATOM 882 N N . ARG A 1 113 ? 13.614 -0.911 -4.230 1.00 89.62 113 ARG A N 1
ATOM 883 C CA . ARG A 1 113 ? 13.935 -2.171 -3.529 1.00 89.62 113 ARG A CA 1
ATOM 884 C C . ARG A 1 113 ? 13.720 -2.118 -2.015 1.00 89.62 113 ARG A C 1
ATOM 886 O O . ARG A 1 113 ? 13.986 -3.095 -1.324 1.00 89.62 113 ARG A O 1
ATOM 893 N N . SER A 1 114 ? 13.338 -0.957 -1.480 1.00 88.19 114 SER A N 1
ATOM 894 C CA . SER A 1 114 ? 13.001 -0.795 -0.064 1.00 88.19 114 SER A CA 1
ATOM 895 C C . SER A 1 114 ? 12.256 0.515 0.194 1.00 88.19 114 SER A C 1
ATOM 897 O O . SER A 1 114 ? 12.578 1.546 -0.401 1.00 88.19 114 SER A O 1
ATOM 899 N N . TYR A 1 115 ? 11.316 0.490 1.143 1.00 91.38 115 TYR A N 1
ATOM 900 C CA . TYR A 1 115 ? 10.651 1.699 1.642 1.00 91.38 115 TYR A CA 1
ATOM 901 C C . TYR A 1 115 ? 11.6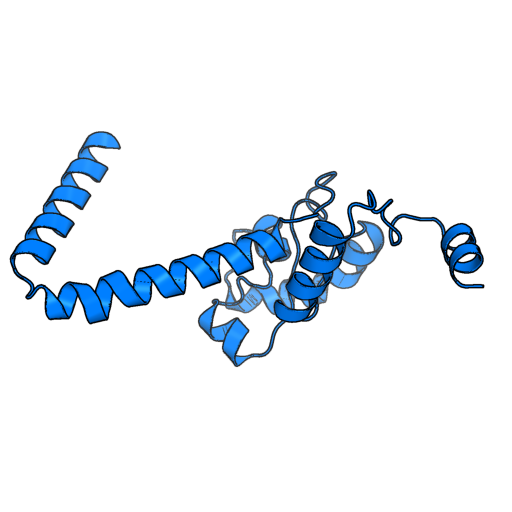33 2.625 2.375 1.00 91.38 115 TYR A C 1
ATOM 903 O O . TYR A 1 115 ? 11.597 3.835 2.187 1.00 91.38 115 TYR A O 1
ATOM 911 N N . THR A 1 116 ? 12.565 2.073 3.158 1.00 90.62 116 THR A N 1
ATOM 912 C CA . THR A 1 116 ? 13.587 2.872 3.854 1.00 90.62 116 THR A CA 1
ATOM 913 C C . THR A 1 116 ? 14.517 3.586 2.879 1.00 90.62 116 THR A C 1
ATOM 915 O O . THR A 1 116 ? 14.797 4.765 3.065 1.00 90.62 116 THR A O 1
ATOM 918 N N . GLY A 1 117 ? 14.970 2.903 1.821 1.00 88.75 117 GLY A N 1
ATOM 919 C CA . GLY A 1 117 ? 15.794 3.520 0.782 1.00 88.75 117 GLY A CA 1
ATOM 920 C C . GLY A 1 117 ? 15.064 4.669 0.093 1.00 88.75 117 GLY A C 1
ATOM 921 O O . GLY A 1 117 ? 15.636 5.745 -0.051 1.00 88.75 117 GLY A O 1
ATOM 922 N N . PHE A 1 118 ? 13.779 4.478 -0.229 1.00 89.75 118 PHE A N 1
ATOM 923 C CA . PHE A 1 118 ? 12.937 5.560 -0.737 1.00 89.75 118 PHE A CA 1
ATOM 924 C C . PHE A 1 118 ? 12.879 6.746 0.230 1.00 89.75 118 PHE A C 1
ATOM 926 O O . PHE A 1 118 ? 13.103 7.873 -0.192 1.00 89.75 118 PHE A O 1
ATOM 933 N N . LEU A 1 119 ? 12.615 6.519 1.520 1.00 90.94 119 LEU A N 1
ATOM 934 C CA . LEU A 1 119 ? 12.514 7.610 2.495 1.00 90.94 119 LEU A CA 1
ATOM 935 C C . LEU A 1 119 ? 13.825 8.388 2.635 1.00 90.94 119 LEU A C 1
ATOM 937 O O . LEU A 1 119 ? 13.802 9.612 2.720 1.00 90.94 119 LEU A O 1
ATOM 941 N N . ILE A 1 120 ? 14.966 7.696 2.634 1.00 89.44 120 ILE A N 1
ATOM 942 C CA . ILE A 1 120 ? 16.282 8.340 2.667 1.00 89.44 120 ILE A CA 1
ATOM 943 C C . ILE A 1 120 ? 16.461 9.237 1.435 1.00 89.44 120 ILE A C 1
ATOM 945 O O . ILE A 1 120 ? 16.844 10.397 1.582 1.00 89.44 120 ILE A O 1
ATOM 949 N N . ASP A 1 121 ? 16.172 8.727 0.236 1.00 85.19 121 ASP A N 1
ATOM 950 C CA . ASP A 1 121 ? 16.274 9.509 -1.000 1.00 85.19 121 ASP A CA 1
ATOM 951 C C . ASP A 1 121 ? 15.297 10.689 -1.001 1.00 85.19 121 ASP A C 1
ATOM 953 O O . ASP A 1 121 ? 15.690 11.815 -1.295 1.00 85.19 121 ASP A O 1
ATOM 957 N N . PHE A 1 122 ? 14.053 10.463 -0.580 1.00 86.06 122 PHE A N 1
ATOM 958 C CA . PHE A 1 122 ? 13.038 11.500 -0.437 1.00 86.06 122 PHE A CA 1
ATOM 959 C C . PHE A 1 122 ? 13.512 12.630 0.481 1.00 86.06 122 PHE A C 1
ATOM 961 O O . PHE A 1 122 ? 13.432 13.798 0.108 1.00 86.06 122 PHE A O 1
ATOM 968 N N . PHE A 1 123 ? 14.057 12.313 1.658 1.00 86.00 123 PHE A N 1
ATOM 969 C CA . PHE A 1 123 ? 14.552 13.335 2.578 1.00 86.00 123 PHE A CA 1
ATOM 970 C C . PHE A 1 123 ? 15.811 14.038 2.062 1.00 86.00 123 PHE A C 1
ATOM 972 O O . PHE A 1 123 ? 15.942 15.244 2.259 1.00 86.00 123 PHE A O 1
ATOM 979 N N . ARG A 1 124 ? 16.706 13.351 1.341 1.00 82.88 124 ARG A N 1
ATOM 980 C CA . ARG A 1 124 ? 17.835 14.009 0.654 1.00 82.88 124 ARG A CA 1
ATOM 981 C C . ARG A 1 124 ? 17.339 15.052 -0.347 1.00 82.88 124 ARG A C 1
ATOM 983 O O . ARG A 1 124 ? 17.847 16.171 -0.361 1.00 82.88 124 ARG A O 1
ATOM 990 N N . VAL A 1 125 ? 16.323 14.716 -1.140 1.00 74.31 125 VAL A N 1
ATOM 991 C CA . VAL A 1 125 ? 15.695 15.645 -2.092 1.00 74.31 125 VAL A CA 1
ATOM 992 C C . VAL A 1 125 ? 15.017 16.796 -1.339 1.00 74.31 125 VAL A C 1
ATOM 994 O O . VAL A 1 125 ? 15.294 17.959 -1.610 1.00 74.31 125 VAL A O 1
ATOM 997 N N . ALA A 1 126 ? 14.191 16.488 -0.338 1.00 79.31 126 ALA A N 1
ATOM 998 C CA . ALA A 1 126 ? 13.408 17.479 0.398 1.00 79.31 126 ALA A CA 1
ATOM 999 C C . ALA A 1 126 ? 14.273 18.491 1.175 1.00 79.31 126 ALA A C 1
ATOM 1001 O O . ALA A 1 126 ? 13.933 19.672 1.237 1.00 79.31 126 ALA A O 1
ATOM 1002 N N . PHE A 1 127 ? 15.392 18.050 1.760 1.00 77.75 127 PHE A N 1
ATOM 1003 C CA . PHE A 1 127 ? 16.248 18.898 2.598 1.00 77.75 127 PHE A CA 1
ATOM 1004 C C . PHE A 1 127 ? 17.423 19.542 1.865 1.00 77.75 127 PHE A C 1
ATOM 1006 O O . PHE A 1 127 ? 18.010 20.482 2.396 1.00 77.75 127 PHE A O 1
ATOM 1013 N N . SER A 1 128 ? 17.764 19.099 0.654 1.00 67.38 128 SER A N 1
ATOM 1014 C CA . SER A 1 128 ? 18.880 19.702 -0.081 1.00 67.38 128 SER A CA 1
ATOM 1015 C C . SER A 1 128 ? 18.555 21.082 -0.666 1.00 67.38 128 SER A C 1
ATOM 1017 O O . SER A 1 128 ? 19.490 21.778 -1.047 1.00 67.38 128 SER A O 1
ATOM 1019 N N . ARG A 1 129 ? 17.277 21.512 -0.746 1.00 54.81 129 ARG A N 1
ATOM 1020 C CA . ARG A 1 129 ? 16.804 22.735 -1.458 1.00 54.81 129 ARG A CA 1
ATOM 1021 C C . ARG A 1 129 ? 17.308 22.884 -2.904 1.00 54.81 129 ARG A C 1
ATOM 1023 O O . ARG A 1 129 ? 16.921 23.828 -3.588 1.00 54.81 129 ARG A O 1
ATOM 1030 N N . ALA A 1 130 ? 18.123 21.956 -3.387 1.00 51.34 130 ALA A N 1
ATOM 1031 C CA . ALA A 1 130 ? 18.423 21.778 -4.777 1.00 51.34 130 ALA A CA 1
ATOM 1032 C C . ALA A 1 130 ? 17.128 21.274 -5.403 1.00 51.34 130 ALA A C 1
ATOM 1034 O O . ALA A 1 130 ? 16.625 20.209 -5.048 1.00 51.34 130 ALA A O 1
ATOM 1035 N N . ILE A 1 131 ? 16.567 22.061 -6.319 1.00 50.25 131 ILE A N 1
ATOM 1036 C CA . ILE A 1 131 ? 15.739 21.496 -7.378 1.00 50.25 131 ILE A CA 1
ATOM 1037 C C . ILE A 1 1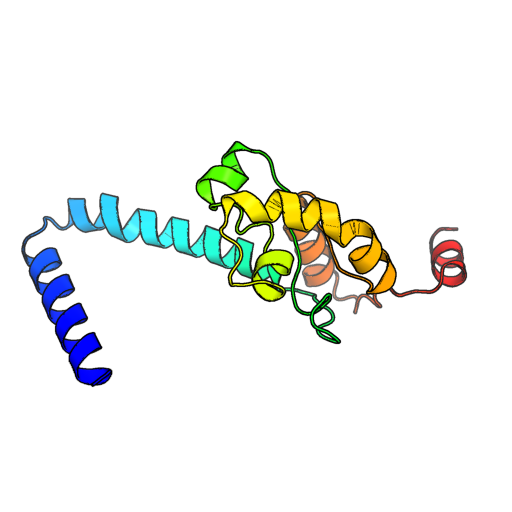31 ? 16.586 20.357 -7.928 1.00 50.25 131 ILE A C 1
ATOM 1039 O O . ILE A 1 131 ? 17.631 20.631 -8.505 1.00 50.25 131 ILE A O 1
ATOM 1043 N N . VAL A 1 132 ? 16.226 19.108 -7.654 1.00 47.25 132 VAL A N 1
ATOM 1044 C CA . VAL A 1 132 ? 16.901 17.978 -8.277 1.00 47.25 132 VAL A CA 1
ATOM 1045 C C . VAL A 1 132 ? 16.420 18.012 -9.720 1.00 47.25 132 VAL A C 1
ATOM 1047 O O . VAL A 1 132 ? 15.244 17.721 -9.945 1.00 47.25 132 VAL A O 1
ATOM 1050 N N . PRO A 1 133 ? 17.249 18.406 -10.707 1.00 45.19 133 PRO A N 1
ATOM 1051 C CA . PRO A 1 133 ? 16.931 17.981 -12.052 1.00 45.19 133 PRO A CA 1
ATOM 1052 C C . PRO A 1 133 ? 17.065 16.465 -12.002 1.00 45.19 133 PRO A C 1
ATOM 1054 O O . PRO A 1 133 ? 18.043 15.948 -11.463 1.00 45.19 133 PRO A O 1
ATOM 1057 N N . ASP A 1 134 ? 16.047 15.751 -12.450 1.00 51.31 134 ASP A N 1
ATOM 1058 C CA . ASP A 1 134 ? 16.008 14.301 -12.352 1.00 51.31 134 ASP A CA 1
ATOM 1059 C C . ASP A 1 134 ? 17.279 13.670 -12.957 1.00 51.31 134 ASP A C 1
ATOM 1061 O O . ASP A 1 134 ? 17.422 13.538 -14.171 1.00 51.31 134 ASP A O 1
ATOM 1065 N N . VAL A 1 135 ? 18.224 13.275 -12.097 1.00 50.88 135 VAL A N 1
ATOM 1066 C CA . VAL A 1 135 ? 19.547 12.779 -12.514 1.00 50.88 135 VAL A CA 1
ATOM 1067 C C . VAL A 1 135 ? 19.438 11.407 -13.203 1.00 50.88 135 VAL A C 1
ATOM 1069 O O . VAL A 1 135 ? 20.376 10.950 -13.865 1.00 50.88 135 VAL A O 1
ATOM 1072 N N . ARG A 1 136 ? 18.278 10.742 -13.107 1.00 50.69 136 ARG A N 1
ATOM 1073 C CA . ARG A 1 136 ? 17.988 9.484 -13.807 1.00 50.69 136 ARG A CA 1
ATOM 1074 C C . ARG A 1 136 ? 17.195 9.671 -15.101 1.00 50.69 136 ARG A C 1
ATOM 1076 O O . ARG A 1 136 ? 17.240 8.761 -15.922 1.00 50.69 136 ARG A O 1
ATOM 1083 N N . LEU A 1 137 ? 16.598 10.841 -15.342 1.00 49.91 137 LEU A N 1
ATOM 1084 C CA . LEU A 1 137 ? 16.095 11.257 -16.662 1.00 49.91 137 LEU A CA 1
ATOM 1085 C C . LEU A 1 137 ? 17.152 11.971 -17.518 1.00 49.91 137 LEU A C 1
ATOM 1087 O O . LEU A 1 137 ? 16.920 12.212 -18.703 1.00 49.91 137 LEU A O 1
ATOM 1091 N N . LEU A 1 138 ? 18.325 12.292 -16.961 1.00 46.19 138 LEU A N 1
ATOM 1092 C CA . LEU A 1 138 ? 19.415 12.868 -17.744 1.00 46.19 138 LEU A CA 1
ATOM 1093 C C . LEU A 1 138 ? 20.029 11.829 -18.708 1.00 46.19 138 LEU A C 1
ATOM 1095 O O . LEU A 1 138 ? 20.310 10.690 -18.293 1.00 46.19 138 LEU A O 1
ATOM 1099 N N . PRO A 1 139 ? 20.273 12.207 -19.981 1.00 51.47 139 PRO A N 1
ATOM 1100 C CA . PRO A 1 139 ? 21.020 11.390 -20.932 1.00 51.47 139 PRO A CA 1
ATOM 1101 C C . PRO A 1 139 ? 22.363 10.941 -20.349 1.00 51.47 139 PRO A C 1
ATOM 1103 O O . PRO A 1 139 ? 22.998 11.685 -19.603 1.00 51.47 139 PRO A O 1
ATOM 1106 N N . ALA A 1 140 ? 22.817 9.736 -20.709 1.00 51.53 140 ALA A N 1
ATOM 1107 C CA . ALA A 1 140 ? 24.001 9.112 -20.105 1.00 51.53 140 ALA A CA 1
ATOM 1108 C C . ALA A 1 140 ? 25.257 10.006 -20.111 1.00 51.53 140 ALA A C 1
ATOM 1110 O O . ALA A 1 140 ? 25.963 10.038 -19.109 1.00 51.53 140 ALA A O 1
ATOM 1111 N N . HIS A 1 141 ? 25.462 10.805 -21.164 1.00 54.78 141 HIS A N 1
ATOM 1112 C CA . HIS A 1 141 ? 26.608 11.714 -21.274 1.00 54.78 141 HIS A CA 1
ATOM 1113 C C . HIS A 1 141 ? 26.611 12.839 -20.221 1.00 54.78 141 HIS A C 1
ATOM 1115 O O . HIS A 1 141 ? 27.663 13.189 -19.704 1.00 54.78 141 HIS A O 1
ATOM 1121 N N . VAL A 1 142 ? 25.440 13.357 -19.837 1.00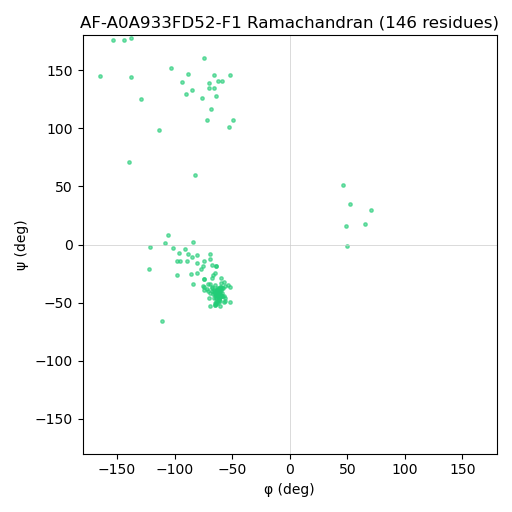 49.19 142 VAL A N 1
ATOM 1122 C CA . VAL A 1 142 ? 25.317 14.422 -18.821 1.00 49.19 142 VAL A CA 1
ATOM 1123 C C . VAL A 1 142 ? 25.559 13.868 -17.412 1.00 49.19 142 VAL A C 1
ATOM 1125 O O . VAL A 1 142 ? 26.042 14.564 -16.523 1.00 49.19 142 VAL A O 1
ATOM 1128 N N . ARG A 1 143 ? 25.232 12.588 -17.197 1.00 54.81 143 ARG A N 1
ATOM 1129 C CA . ARG A 1 143 ? 25.460 11.887 -15.927 1.00 54.81 143 ARG A CA 1
ATOM 1130 C C . ARG A 1 143 ? 26.943 11.604 -15.677 1.00 54.81 143 ARG A C 1
ATOM 1132 O O . ARG A 1 143 ? 27.360 11.627 -14.526 1.00 54.81 143 ARG A O 1
ATOM 1139 N N . GLU A 1 144 ? 27.721 11.344 -16.723 1.00 54.44 144 GLU A N 1
ATOM 1140 C CA . GLU A 1 144 ? 29.159 11.070 -16.609 1.00 54.44 144 GLU A CA 1
ATOM 1141 C C . GLU A 1 144 ? 29.976 12.342 -16.319 1.00 54.44 144 GLU A C 1
ATOM 1143 O O . GLU A 1 144 ? 30.887 12.297 -15.498 1.00 54.44 144 GLU A O 1
ATOM 1148 N N . GLU A 1 145 ? 29.596 13.490 -16.889 1.00 49.31 145 GLU A N 1
ATOM 1149 C CA . GLU A 1 145 ? 30.267 14.788 -16.685 1.00 49.31 145 GLU A CA 1
ATOM 1150 C C . GLU A 1 145 ? 30.129 15.353 -15.260 1.00 49.31 145 GLU A C 1
ATOM 1152 O O . GLU A 1 145 ? 31.002 16.071 -14.787 1.00 49.31 145 GLU A O 1
ATOM 1157 N N . LEU A 1 146 ? 29.043 15.023 -14.556 1.00 43.03 146 LEU A N 1
ATOM 1158 C CA . LEU A 1 146 ? 28.789 15.483 -13.183 1.00 43.03 146 LEU A CA 1
ATOM 1159 C C . LEU A 1 146 ? 29.450 14.604 -12.106 1.00 43.03 146 LEU A C 1
ATOM 1161 O O . LEU A 1 146 ? 29.431 14.963 -10.928 1.00 43.03 146 LEU A O 1
ATOM 1165 N N . CYS A 1 147 ? 29.976 13.436 -12.485 1.00 43.53 147 CYS A N 1
ATOM 1166 C CA . CYS A 1 147 ? 30.630 12.482 -11.584 1.00 43.53 147 CYS A CA 1
ATOM 1167 C C . CYS A 1 147 ? 32.157 12.403 -11.766 1.00 43.53 147 CYS A C 1
ATOM 1169 O O . CYS A 1 147 ? 32.791 11.604 -11.071 1.00 43.53 147 CYS A O 1
ATOM 1171 N N . ALA A 1 148 ? 32.725 13.204 -12.671 1.00 44.62 148 ALA A N 1
ATOM 1172 C CA . ALA A 1 148 ? 34.162 13.448 -12.810 1.00 44.62 148 ALA A CA 1
ATOM 1173 C C . ALA A 1 148 ? 34.591 14.657 -11.963 1.00 44.62 148 ALA A C 1
ATOM 1175 O O . ALA A 1 148 ? 35.726 14.619 -11.435 1.00 44.62 148 ALA A O 1
#

pLDDT: mean 86.9, std 15.45, range [43.03, 98.0]

Radius of gyration: 20.39 Å; Cα contacts (8 Å, |Δi|>4): 119; chains: 1; bounding box: 62×36×50 Å

Nearest PDB structures (foldseek):
  8xqx-assembly1_M  TM=7.369E-01  e=1.832E-01  Chlamydomonas reinhardtii
  8xks-assembly1_K  TM=7.625E-01  e=3.363E-01  Chlamydomonas reinhardtii
  5lsk-assembly1_N  TM=1.895E-01  e=8.943E+00  Homo sapiens

Foldseek 3Di:
DVVVVVVVVCVVVVVVVVPDDVVCCVPVPVVVVVVVVVVVVLLCCLFQNPFPCPDLLRRTEAAADDPVVCVVVLVCSLVSLCSVCVPDGSVCSVVSVVVCPVVCVVVVHHYHHHSVVSVVVVVCCVPVPPPPPPLVPDDPVVNVVVVD

Solvent-accessible surface area (backbone atoms only — not comparable to full-atom values): 8408 Å² total; per-residue (Å²): 107,69,70,55,53,52,51,49,51,49,50,51,54,50,54,56,52,74,75,46,56,66,68,52,46,43,64,70,43,51,50,49,47,56,52,53,49,50,54,49,49,54,48,50,43,61,29,46,49,95,45,79,55,84,45,82,53,21,46,29,18,27,38,48,69,55,71,68,61,31,55,78,49,51,34,51,43,39,35,32,51,40,72,76,39,71,88,60,57,46,90,49,30,67,58,52,51,68,74,39,52,68,56,33,69,74,60,63,36,51,74,43,77,34,70,66,60,46,51,53,51,49,48,53,51,70,71,61,75,51,80,72,72,60,71,84,77,46,58,71,72,64,52,53,68,77,75,110

Secondary stru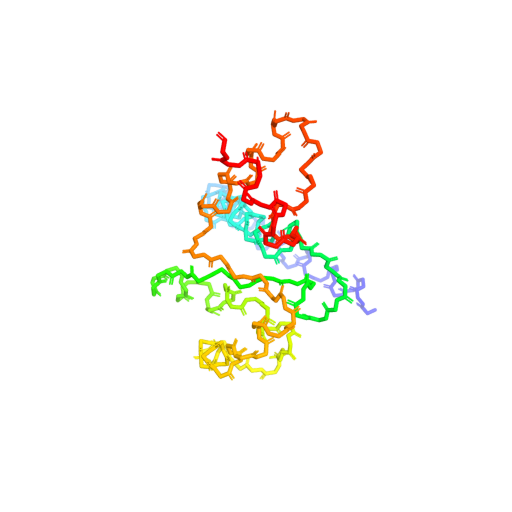cture (DSSP, 8-state):
-HHHHHHHHHHHHHHHHHHS-HHHIIIIIIHHHHHHHHHHHHHHHHHHTT---SSTTTSS-EE---HHHHHHTTTTT-HHHHHH-TTS-GGGHHHHHHHTHHHHHHHT--EES-HHHHHHHHHHHHHH-S----TTTS-HHHHHHT--

Sequence (148 aa):
QILQEYALLIAIIGAVAALAPFSVLLTVWILPLLVAAQFTNVRGLAEHGLTAGHNEFTASRTVVSNKIVSFFMCNLNYHLEHHLFPGIPWYNLPKAHELLQEEYARSGASVYRSYTGFLIDFFRVAFSRAIVPDVRLLPAHVREELCA